Protein AF-A0A948GE44-F1 (afdb_monomer_lite)

Secondary structure (DSSP, 8-state)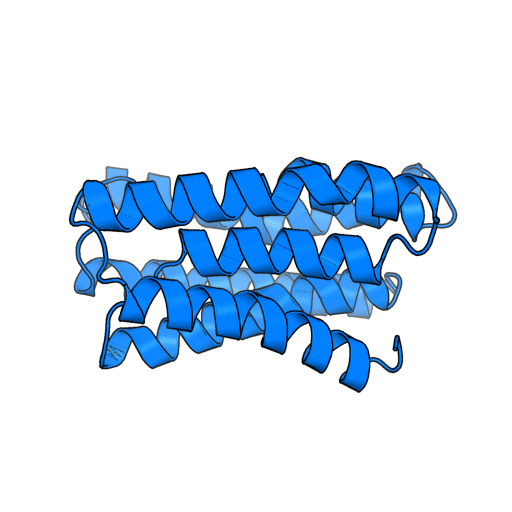:
-HHHHHHHHHHHH-SSHHHHHHHHHHHHIIIIIHHHHHHHHHHHTTSSSSTT--SGGGTHHHHHHHHHHHHHHHHHHHHTT--HHHHHHHHHHHHHHHHHHHHHHHS---HHHHHHHHHHHHHHHH---HHHHHHHTTHHHHHHHHHHHHHHTTSS-HHHHHHHHHHHHHHHHHHHHHTT--

Foldseek 3Di:
DVLVLLLVLLVLQDPDNVRSCVLSVLCCVLQPVVLQVVLVVCVVVVLAVDPVSLDLVSVLVSLVSSLVSLVVSLVVCVVVVHDLLSSLLSVLVSVLSVVCNVCSVPDHADPLLLVLLLSLQSSCLRDVDPVSVVVSVVSVVVSVVVLVVCVVVVSDPNVRNVVSNVSSNPSSVVSCVVSVSD

Radius of gyration: 16.37 Å; chains: 1; bounding box: 40×37×43 Å

Structure (mmCIF, N/CA/C/O backbone):
data_AF-A0A948GE44-F1
#
_entry.id   AF-A0A948GE44-F1
#
loop_
_atom_site.group_PDB
_atom_site.id
_atom_site.type_symbol
_atom_site.label_atom_id
_atom_site.label_alt_id
_atom_site.label_comp_id
_atom_site.label_asym_id
_atom_site.label_entity_id
_atom_site.label_seq_id
_atom_site.pdbx_PDB_ins_code
_atom_site.Cartn_x
_atom_site.Cartn_y
_atom_site.Cartn_z
_atom_site.occupancy
_atom_site.B_iso_or_equiv
_atom_site.auth_seq_id
_atom_site.auth_comp_id
_atom_site.auth_asym_id
_atom_site.auth_atom_id
_atom_site.pdbx_PDB_model_num
ATOM 1 N N . MET A 1 1 ? 6.244 3.599 6.318 1.00 56.50 1 MET A N 1
ATOM 2 C CA . MET A 1 1 ? 6.954 2.377 5.874 1.00 56.50 1 MET A CA 1
ATOM 3 C C . MET A 1 1 ? 6.875 2.171 4.364 1.00 56.50 1 MET A C 1
ATOM 5 O O . MET A 1 1 ? 7.854 1.703 3.814 1.00 56.50 1 MET A O 1
ATOM 9 N N . ALA A 1 2 ? 5.785 2.561 3.687 1.00 75.94 2 ALA A N 1
ATOM 10 C CA . ALA A 1 2 ? 5.666 2.419 2.230 1.00 75.94 2 ALA A CA 1
ATOM 11 C C . ALA A 1 2 ? 6.721 3.214 1.431 1.00 75.94 2 ALA A C 1
ATOM 13 O O . ALA A 1 2 ? 7.272 2.695 0.473 1.00 75.94 2 ALA A O 1
ATOM 14 N N . VAL A 1 3 ? 7.060 4.438 1.858 1.00 86.56 3 VAL A N 1
ATOM 15 C CA . VAL A 1 3 ? 7.928 5.351 1.086 1.00 86.56 3 VAL A CA 1
ATOM 16 C C . VAL A 1 3 ? 9.300 4.761 0.703 1.00 86.56 3 VAL A C 1
ATOM 18 O O . VAL A 1 3 ? 9.613 4.778 -0.488 1.00 86.56 3 VAL A O 1
ATOM 21 N N . PRO A 1 4 ? 10.113 4.215 1.635 1.00 87.81 4 PRO A N 1
ATOM 22 C CA . PRO A 1 4 ? 11.384 3.590 1.262 1.00 87.81 4 PRO A CA 1
ATOM 23 C C . PRO A 1 4 ? 11.213 2.289 0.469 1.00 87.81 4 PRO A C 1
ATOM 25 O O . PRO A 1 4 ? 12.045 1.986 -0.377 1.00 87.81 4 PRO A O 1
ATOM 28 N N . ALA A 1 5 ? 10.142 1.528 0.721 1.00 87.75 5 ALA A N 1
ATOM 29 C CA . ALA A 1 5 ? 9.879 0.273 0.016 1.00 87.75 5 ALA A CA 1
ATOM 30 C C . ALA A 1 5 ? 9.530 0.510 -1.461 1.00 87.75 5 ALA A C 1
ATOM 32 O O . ALA A 1 5 ? 10.059 -0.176 -2.330 1.00 87.75 5 ALA A O 1
ATOM 33 N N . ILE A 1 6 ? 8.707 1.524 -1.750 1.00 91.56 6 ILE A N 1
ATOM 34 C CA . ILE A 1 6 ? 8.386 1.929 -3.125 1.00 91.56 6 ILE A CA 1
ATOM 35 C C . ILE A 1 6 ? 9.646 2.445 -3.825 1.00 91.56 6 ILE A C 1
ATOM 37 O O . ILE A 1 6 ? 9.881 2.081 -4.968 1.00 91.56 6 ILE A O 1
ATOM 41 N N . LEU A 1 7 ? 10.498 3.229 -3.145 1.00 94.00 7 LEU A N 1
ATOM 42 C CA . LEU A 1 7 ? 11.767 3.675 -3.734 1.00 94.00 7 LEU A CA 1
ATOM 43 C C . LEU A 1 7 ? 12.656 2.488 -4.112 1.00 94.00 7 LEU A C 1
ATOM 45 O O . LEU A 1 7 ? 13.189 2.457 -5.216 1.00 94.00 7 LEU A O 1
ATOM 49 N N . ALA A 1 8 ? 12.795 1.516 -3.209 1.00 92.44 8 ALA A N 1
ATOM 50 C CA . ALA A 1 8 ? 13.566 0.309 -3.469 1.00 92.44 8 ALA A CA 1
ATOM 51 C C . ALA A 1 8 ? 13.014 -0.443 -4.691 1.00 92.44 8 ALA A C 1
ATOM 53 O O . ALA A 1 8 ? 13.782 -0.785 -5.583 1.00 92.44 8 ALA A O 1
ATOM 54 N N . ALA A 1 9 ? 11.692 -0.623 -4.781 1.00 92.69 9 ALA A N 1
ATOM 55 C CA . ALA A 1 9 ? 11.066 -1.253 -5.940 1.00 92.69 9 ALA A CA 1
ATOM 56 C C . ALA A 1 9 ? 11.295 -0.460 -7.239 1.00 92.69 9 ALA A C 1
ATOM 58 O O . ALA A 1 9 ? 11.623 -1.043 -8.268 1.00 92.69 9 ALA A O 1
ATOM 59 N N . CYS A 1 10 ? 11.187 0.872 -7.204 1.00 95.25 10 CYS A N 1
ATOM 60 C CA . CYS A 1 10 ? 11.480 1.707 -8.367 1.00 95.25 10 CYS A CA 1
ATOM 61 C C . CYS A 1 10 ? 12.946 1.588 -8.804 1.00 95.25 10 CYS A C 1
ATOM 63 O O . CYS A 1 10 ? 13.205 1.568 -10.004 1.00 95.25 10 CYS A O 1
ATOM 65 N N . LEU A 1 11 ? 13.892 1.506 -7.863 1.00 95.31 11 LEU A N 1
ATOM 66 C CA . LEU A 1 11 ? 15.318 1.329 -8.158 1.00 95.31 11 LEU A CA 1
ATOM 67 C C . LEU A 1 11 ? 15.630 -0.048 -8.751 1.00 95.31 11 LEU A C 1
ATOM 69 O O . LEU A 1 11 ? 16.497 -0.134 -9.611 1.00 95.31 11 LEU A O 1
ATOM 73 N N . GLU A 1 12 ? 14.931 -1.094 -8.310 1.00 94.06 12 GLU A N 1
ATOM 74 C CA . GLU A 1 12 ? 15.104 -2.456 -8.829 1.00 94.06 12 GLU A CA 1
ATOM 75 C C . GLU A 1 12 ? 14.572 -2.598 -10.260 1.00 94.06 12 GLU A C 1
ATOM 77 O O . GLU A 1 12 ? 15.176 -3.265 -11.093 1.00 94.06 12 GLU A O 1
ATOM 82 N N . VAL A 1 13 ? 13.430 -1.971 -10.547 1.00 93.94 13 VAL A N 1
ATOM 83 C CA . VAL A 1 13 ? 12.698 -2.181 -11.803 1.00 93.94 13 VAL A CA 1
ATOM 84 C C . VAL A 1 13 ? 13.116 -1.196 -12.904 1.00 93.94 13 VAL A C 1
ATOM 86 O O . VAL A 1 13 ? 12.998 -1.497 -14.090 1.00 93.94 13 VAL A O 1
ATOM 89 N N . SER A 1 14 ? 13.573 0.006 -12.547 1.00 95.44 14 SER A N 1
ATOM 90 C CA . SER A 1 14 ? 13.867 1.047 -13.540 1.00 95.44 14 SER A CA 1
ATOM 91 C C . SER A 1 14 ? 15.254 0.890 -14.153 1.00 95.44 14 SER A C 1
ATOM 93 O O . SER A 1 14 ? 16.234 0.667 -13.452 1.00 95.44 14 SER A O 1
ATOM 95 N N . GLU A 1 15 ? 15.365 1.156 -15.455 1.00 92.50 15 GLU A N 1
ATOM 96 C CA . GLU A 1 15 ? 16.642 1.099 -16.184 1.00 92.50 15 GLU A CA 1
ATOM 97 C C . GLU A 1 15 ? 17.668 2.140 -15.709 1.00 92.50 15 GLU A C 1
ATOM 99 O O . GLU A 1 15 ? 18.876 1.941 -15.826 1.00 92.50 15 GLU A O 1
ATOM 104 N N . THR A 1 16 ? 17.198 3.280 -15.191 1.00 96.44 16 THR A N 1
ATOM 105 C CA . THR A 1 16 ? 18.060 4.362 -14.706 1.00 96.44 16 THR A CA 1
ATOM 106 C C . THR A 1 16 ? 17.598 4.879 -13.351 1.00 96.44 16 THR A C 1
ATOM 108 O O . THR A 1 16 ? 16.406 4.902 -13.038 1.00 96.44 16 THR A O 1
ATOM 111 N N . ILE A 1 17 ? 18.551 5.394 -12.569 1.00 95.81 17 ILE A N 1
ATOM 112 C CA . ILE A 1 17 ? 18.276 6.045 -11.281 1.00 95.81 17 ILE A CA 1
ATOM 113 C C . ILE A 1 17 ? 17.338 7.249 -11.468 1.00 95.81 17 ILE A C 1
ATOM 115 O O . ILE A 1 17 ? 16.437 7.460 -10.660 1.00 95.81 17 ILE A O 1
ATOM 119 N N . GLY A 1 18 ? 17.507 8.019 -12.549 1.00 96.88 18 GLY A N 1
ATOM 120 C CA . GLY A 1 18 ? 16.635 9.156 -12.859 1.00 96.88 18 GLY A CA 1
ATOM 121 C C . GLY A 1 18 ? 15.175 8.739 -13.052 1.00 96.88 18 GLY A C 1
ATOM 122 O O . GLY A 1 18 ? 14.286 9.322 -12.432 1.00 96.88 18 GLY A O 1
ATOM 123 N N . ALA A 1 19 ? 14.935 7.681 -13.834 1.00 96.44 19 ALA A N 1
ATOM 124 C CA . ALA A 1 19 ? 13.599 7.119 -14.016 1.00 96.44 19 ALA A CA 1
ATOM 125 C C . ALA A 1 19 ? 13.027 6.567 -12.699 1.00 96.44 19 ALA A C 1
ATOM 127 O O . ALA A 1 19 ? 11.869 6.827 -12.381 1.00 96.44 19 ALA A O 1
ATOM 128 N N . ALA A 1 20 ? 13.847 5.896 -11.881 1.00 96.25 20 ALA A N 1
ATOM 129 C CA . ALA A 1 20 ? 13.418 5.402 -10.573 1.00 96.25 20 ALA A CA 1
ATOM 130 C C . ALA A 1 20 ? 12.894 6.530 -9.671 1.00 96.25 20 ALA A C 1
ATOM 132 O O . ALA A 1 20 ? 11.815 6.404 -9.092 1.00 96.25 20 ALA A O 1
ATOM 133 N N . PHE A 1 21 ? 13.616 7.653 -9.583 1.00 97.56 21 PHE A N 1
ATOM 134 C CA . PHE A 1 21 ? 13.172 8.813 -8.805 1.00 97.56 21 PHE A CA 1
ATOM 135 C C . PHE A 1 21 ? 11.940 9.496 -9.402 1.00 97.56 21 PHE A C 1
ATOM 137 O O . PHE A 1 21 ? 11.101 9.980 -8.643 1.00 97.56 21 PHE A O 1
ATOM 144 N N . GLN A 1 22 ? 11.798 9.516 -10.729 1.00 97.44 22 GLN A N 1
ATOM 145 C CA . GLN A 1 22 ? 10.598 10.027 -11.391 1.00 97.44 22 GLN A CA 1
ATOM 146 C C . GLN A 1 22 ? 9.361 9.206 -11.003 1.00 97.44 22 GLN A C 1
ATOM 148 O O . GLN A 1 22 ? 8.370 9.772 -10.538 1.00 97.44 22 GLN A O 1
ATOM 153 N N . TRP A 1 23 ? 9.422 7.879 -11.148 1.00 97.62 23 TRP A N 1
ATOM 154 C CA . TRP A 1 23 ? 8.307 6.993 -10.810 1.00 97.62 23 TRP A CA 1
ATOM 155 C C . TRP A 1 23 ? 7.992 7.010 -9.320 1.00 97.62 23 TRP A C 1
ATOM 157 O O . TRP A 1 23 ? 6.837 7.187 -8.933 1.00 97.62 23 TRP A O 1
ATOM 167 N N . TRP A 1 24 ? 9.026 6.937 -8.481 1.00 97.19 24 TRP A N 1
ATOM 168 C CA . TRP A 1 24 ? 8.876 7.066 -7.038 1.00 97.19 24 TRP A CA 1
ATOM 169 C C . TRP A 1 24 ? 8.240 8.403 -6.648 1.00 97.19 24 TRP A C 1
ATOM 171 O O . TRP A 1 24 ? 7.355 8.430 -5.796 1.00 97.19 24 TRP A O 1
ATOM 181 N N . GLY A 1 25 ? 8.645 9.500 -7.296 1.00 97.25 25 GLY A N 1
ATOM 182 C CA . GLY A 1 25 ? 8.100 10.841 -7.095 1.00 97.25 25 GLY A CA 1
ATOM 183 C C . GLY A 1 25 ? 6.600 10.930 -7.390 1.00 97.25 25 GLY A C 1
ATOM 184 O O . GLY A 1 25 ? 5.854 11.538 -6.619 1.00 97.25 25 GLY A O 1
ATOM 185 N N . ILE A 1 26 ? 6.138 10.282 -8.462 1.00 97.06 26 ILE A N 1
ATOM 186 C CA . ILE A 1 26 ? 4.708 10.192 -8.792 1.00 97.06 26 ILE A CA 1
ATOM 187 C C . ILE A 1 26 ? 3.970 9.380 -7.720 1.00 97.06 26 ILE A C 1
ATOM 189 O O . ILE A 1 26 ? 3.021 9.893 -7.118 1.00 97.06 26 ILE A O 1
ATOM 193 N N . CYS A 1 27 ? 4.447 8.167 -7.416 1.00 95.94 27 CYS A N 1
ATOM 194 C CA . CYS A 1 27 ? 3.842 7.292 -6.410 1.00 95.94 27 CYS A CA 1
ATOM 195 C C . CYS A 1 27 ? 3.751 7.972 -5.041 1.00 95.94 27 CYS A C 1
ATOM 197 O O . CYS A 1 27 ? 2.680 8.007 -4.443 1.00 95.94 27 CYS A O 1
ATOM 199 N N . ILE A 1 28 ? 4.839 8.551 -4.520 1.00 95.50 28 ILE A N 1
ATOM 200 C CA . ILE A 1 28 ? 4.835 9.180 -3.190 1.00 95.50 28 ILE A CA 1
ATOM 201 C C . ILE A 1 28 ? 3.904 10.391 -3.137 1.00 95.50 28 ILE A C 1
ATOM 203 O O . ILE A 1 28 ? 3.207 10.591 -2.138 1.00 95.50 28 ILE A O 1
ATOM 207 N N . THR A 1 29 ? 3.861 11.186 -4.207 1.00 96.12 29 THR A N 1
ATOM 208 C CA . THR A 1 29 ? 3.018 12.380 -4.253 1.00 96.12 29 THR A CA 1
ATOM 209 C C . THR A 1 29 ? 1.552 11.992 -4.128 1.00 96.12 29 THR A C 1
ATOM 211 O O . THR A 1 29 ? 0.838 12.558 -3.301 1.00 96.12 29 THR A O 1
ATOM 214 N N . LEU A 1 30 ? 1.118 10.988 -4.887 1.00 95.56 30 LEU A N 1
ATOM 215 C CA . LEU A 1 30 ? -0.294 10.628 -4.990 1.00 95.56 30 LEU A CA 1
ATOM 216 C C . LEU A 1 30 ? -0.756 9.642 -3.917 1.00 95.56 30 LEU A C 1
ATOM 218 O O . LEU A 1 30 ? -1.857 9.797 -3.400 1.00 95.56 30 LEU A O 1
ATOM 222 N N . SER A 1 31 ? 0.083 8.691 -3.508 1.00 92.38 31 SER A N 1
ATOM 223 C CA . SER A 1 31 ? -0.285 7.693 -2.493 1.00 92.38 31 SER A CA 1
ATOM 224 C C . SER A 1 31 ? -0.006 8.141 -1.054 1.00 92.38 31 SER A C 1
ATOM 226 O O . SER A 1 31 ? -0.565 7.576 -0.114 1.00 92.38 31 SER A O 1
ATOM 228 N N . THR A 1 32 ? 0.862 9.142 -0.847 1.00 92.12 32 THR A N 1
ATOM 229 C CA . THR A 1 32 ? 1.287 9.565 0.501 1.00 92.12 32 THR A CA 1
ATOM 230 C C . THR A 1 32 ? 1.094 11.057 0.749 1.00 92.12 32 THR A C 1
ATOM 232 O O . THR A 1 32 ? 0.395 11.422 1.693 1.00 92.12 32 THR A O 1
ATOM 235 N N . ILE A 1 33 ? 1.694 11.933 -0.064 1.00 95.25 33 ILE A N 1
ATOM 236 C CA . ILE A 1 33 ? 1.719 13.378 0.221 1.00 95.25 33 ILE A CA 1
ATOM 237 C C . ILE A 1 33 ? 0.318 13.981 0.106 1.00 95.25 33 ILE A C 1
ATOM 239 O O . ILE A 1 33 ? -0.142 14.606 1.059 1.00 95.25 33 ILE A O 1
ATOM 243 N N . LEU A 1 34 ? -0.384 13.780 -1.014 1.00 94.75 34 LEU A N 1
ATOM 244 C CA . LEU A 1 34 ? -1.725 14.338 -1.205 1.00 94.75 34 LEU A CA 1
ATOM 245 C C . LEU A 1 34 ? -2.750 13.799 -0.190 1.00 94.75 34 LEU A C 1
ATOM 247 O O . LEU A 1 34 ? -3.412 14.630 0.435 1.00 94.75 34 LEU A O 1
ATOM 251 N N . PRO A 1 35 ? -2.855 12.477 0.076 1.00 92.06 35 PRO A N 1
ATOM 252 C CA . PRO A 1 35 ? -3.741 11.963 1.122 1.00 92.06 35 PRO A CA 1
ATOM 253 C C . PRO A 1 35 ? -3.414 12.518 2.512 1.00 92.06 35 PRO A C 1
ATOM 255 O O . PRO A 1 35 ? -4.317 12.814 3.294 1.00 92.06 35 PRO A O 1
ATOM 258 N N . PHE A 1 36 ? -2.128 12.689 2.833 1.00 92.56 36 PHE A N 1
ATOM 259 C CA . PHE A 1 36 ? -1.711 13.266 4.109 1.00 92.56 36 PHE A CA 1
ATOM 260 C C . PHE A 1 36 ? -2.091 14.747 4.221 1.00 92.56 36 PHE A C 1
ATOM 262 O O . PHE A 1 36 ? -2.628 15.169 5.245 1.00 92.56 36 PHE A O 1
ATOM 269 N N . VAL A 1 37 ? -1.854 15.536 3.170 1.00 94.38 37 VAL A N 1
ATOM 270 C CA . VAL A 1 37 ? -2.253 16.949 3.117 1.00 94.38 37 VAL A CA 1
ATOM 271 C C . VAL A 1 37 ? -3.774 17.081 3.230 1.00 94.38 37 VAL A C 1
ATOM 273 O O . VAL A 1 37 ? -4.248 17.883 4.035 1.00 94.38 37 VAL A O 1
ATOM 276 N N . ASP A 1 38 ? -4.538 16.260 2.505 1.00 92.19 38 ASP A N 1
ATOM 277 C CA . ASP A 1 38 ? -6.002 16.203 2.598 1.00 92.19 38 ASP A CA 1
ATOM 278 C C . ASP A 1 38 ? -6.466 15.882 4.031 1.00 92.19 38 ASP A C 1
ATOM 280 O O . ASP A 1 38 ? -7.314 16.589 4.584 1.00 92.19 38 ASP A O 1
ATOM 284 N N . LEU A 1 39 ? -5.850 14.894 4.691 1.00 92.38 39 LEU A N 1
ATOM 285 C CA . LEU A 1 39 ? -6.133 14.568 6.092 1.00 92.38 39 LEU A CA 1
ATOM 286 C C . LEU A 1 39 ? -5.847 15.751 7.029 1.00 92.38 39 LEU A C 1
ATOM 288 O O . LEU A 1 39 ? -6.687 16.089 7.864 1.00 92.38 39 LEU A O 1
ATOM 292 N N . VAL A 1 40 ? -4.694 16.412 6.890 1.00 93.56 40 VAL A N 1
ATOM 293 C CA . VAL A 1 40 ? -4.323 17.575 7.716 1.00 93.56 40 VAL A CA 1
ATOM 294 C C . VAL A 1 40 ? -5.299 18.734 7.518 1.00 93.56 40 VAL A C 1
ATOM 296 O O . VAL A 1 40 ? -5.699 19.369 8.496 1.00 93.56 40 VAL A O 1
ATOM 299 N N . ILE A 1 41 ? -5.723 19.003 6.282 1.00 93.31 41 ILE A N 1
ATOM 300 C CA . ILE A 1 41 ? -6.736 20.024 5.991 1.00 93.31 41 ILE A CA 1
ATOM 301 C C . ILE A 1 41 ? -8.050 19.671 6.696 1.00 93.31 41 ILE A C 1
ATOM 303 O O . ILE A 1 41 ? -8.635 20.519 7.369 1.00 93.31 41 ILE A O 1
ATOM 307 N N . ARG A 1 42 ? -8.503 18.416 6.616 1.00 91.88 42 ARG A N 1
ATOM 308 C CA . ARG A 1 42 ? -9.745 17.969 7.270 1.00 91.88 42 ARG A CA 1
ATOM 309 C C . ARG A 1 42 ? -9.689 18.052 8.790 1.00 91.88 42 ARG A C 1
ATOM 311 O O . ARG A 1 42 ? -10.690 18.437 9.391 1.00 91.88 42 ARG A O 1
ATOM 318 N N . LEU A 1 43 ? -8.541 17.735 9.389 1.00 91.94 43 LEU A N 1
ATOM 319 C CA . LEU A 1 43 ? -8.302 17.907 10.824 1.00 91.94 43 LEU A CA 1
ATOM 320 C C . LEU A 1 43 ? -8.428 19.382 11.221 1.00 91.94 43 LEU A C 1
ATOM 322 O O . LEU A 1 43 ? -9.161 19.709 12.150 1.00 91.94 43 LEU A O 1
ATOM 326 N N . LYS A 1 44 ? -7.782 20.289 10.477 1.00 92.62 44 LYS A N 1
ATOM 327 C CA . LYS A 1 44 ? -7.856 21.739 10.735 1.00 92.62 44 LYS A CA 1
ATOM 328 C C . LYS A 1 44 ? -9.265 22.310 10.563 1.00 92.62 44 LYS A C 1
ATOM 330 O O . LYS A 1 44 ? -9.624 23.252 11.258 1.00 92.62 44 LYS A O 1
ATOM 335 N N . LEU A 1 45 ? -10.060 21.739 9.659 1.00 91.94 45 LEU A N 1
ATOM 336 C CA . LEU A 1 45 ? -11.459 22.115 9.436 1.00 91.94 45 LEU A CA 1
ATOM 337 C C . LEU A 1 45 ? -12.441 21.452 10.421 1.00 91.94 45 LEU A C 1
ATOM 339 O O . LEU A 1 45 ? -13.646 21.644 10.278 1.00 91.94 45 LEU A O 1
ATOM 343 N N . GLY A 1 46 ? -11.966 20.633 11.368 1.00 88.69 46 GLY A N 1
ATOM 344 C CA . GLY A 1 46 ? -12.819 19.919 12.327 1.00 88.69 46 GLY A CA 1
ATOM 345 C C . GLY A 1 46 ? -13.701 18.826 11.709 1.00 88.69 46 GLY A C 1
ATOM 346 O O . GLY A 1 46 ? -14.642 18.367 12.348 1.00 88.69 46 GLY A O 1
ATOM 347 N N . LYS A 1 47 ? -13.419 18.401 10.467 1.00 87.69 47 LYS A N 1
ATOM 348 C CA . LYS A 1 47 ? -14.162 17.331 9.769 1.00 87.69 47 LYS A CA 1
ATOM 349 C C . LYS A 1 47 ? -13.729 15.926 10.194 1.00 87.69 47 LYS A C 1
ATOM 351 O O . LYS A 1 47 ? -14.435 14.963 9.912 1.00 87.69 47 LYS A O 1
ATOM 356 N N . VAL A 1 48 ? -12.554 15.815 10.808 1.00 89.56 48 VAL A N 1
ATOM 357 C CA . VAL A 1 48 ? -11.995 14.587 11.378 1.00 89.56 48 VAL A CA 1
ATOM 358 C C . VAL A 1 48 ? -11.552 14.908 12.800 1.00 89.56 48 VAL A C 1
ATOM 360 O O . VAL A 1 48 ? -10.947 15.952 13.038 1.00 89.56 48 VAL A O 1
ATOM 363 N N . SER A 1 49 ? -11.869 14.021 13.736 1.00 84.88 49 SER A N 1
ATOM 364 C CA . SER A 1 49 ? -11.668 14.230 15.171 1.00 84.88 49 SER A CA 1
ATOM 365 C C . SER A 1 49 ? -10.248 13.918 15.644 1.00 84.88 49 SER A C 1
ATOM 367 O O . SER A 1 49 ? -9.778 14.510 16.614 1.00 84.88 49 SER A O 1
ATOM 369 N N . ASP A 1 50 ? -9.548 13.002 14.971 1.00 86.00 50 ASP A N 1
ATOM 370 C CA . ASP A 1 50 ? -8.206 12.579 15.353 1.00 86.00 50 ASP A CA 1
ATOM 371 C C . ASP A 1 50 ? -7.369 12.101 14.160 1.00 86.00 50 ASP A C 1
ATOM 373 O O . ASP A 1 50 ? -7.890 11.629 13.151 1.00 86.00 50 ASP A O 1
ATOM 377 N N . PHE A 1 51 ? -6.044 12.175 14.294 1.00 80.44 51 PHE A N 1
ATOM 378 C CA . PHE A 1 51 ? -5.105 11.796 13.234 1.00 80.44 51 PHE A CA 1
ATOM 379 C C . PHE A 1 51 ? -5.236 10.331 12.778 1.00 80.44 51 PHE A C 1
ATOM 381 O O . PHE A 1 51 ? -4.965 10.019 11.622 1.00 80.44 51 PHE A O 1
ATOM 388 N N . HIS A 1 52 ? -5.668 9.424 13.659 1.00 76.88 52 HIS A N 1
ATOM 389 C CA . HIS A 1 52 ? -5.840 8.009 13.321 1.00 76.88 52 HIS A CA 1
ATOM 390 C C . HIS A 1 52 ? -7.218 7.702 12.724 1.00 76.88 52 HIS A C 1
ATOM 392 O O . HIS A 1 52 ? -7.508 6.529 12.462 1.00 76.88 52 HIS A O 1
ATOM 398 N N . VAL A 1 53 ? -8.062 8.724 12.526 1.00 79.00 53 VAL A N 1
ATOM 399 C CA . VAL A 1 53 ? -9.430 8.619 12.005 1.00 79.00 53 VAL A CA 1
ATOM 400 C C . VAL A 1 53 ? -10.150 7.449 12.681 1.00 79.00 53 VAL A C 1
ATOM 402 O O . VAL A 1 53 ? -10.514 6.437 12.069 1.00 79.00 53 VAL A O 1
ATOM 405 N N . THR A 1 54 ? -10.236 7.502 14.010 1.00 76.38 54 THR A N 1
ATOM 406 C CA . THR A 1 54 ? -10.661 6.353 14.821 1.00 76.38 54 THR A CA 1
ATOM 407 C C . THR A 1 54 ? -12.138 6.020 14.583 1.00 76.38 54 THR A C 1
ATOM 409 O O . THR A 1 54 ? -12.537 4.848 14.632 1.00 76.38 54 THR A O 1
ATOM 412 N N . ARG A 1 55 ? -12.942 7.046 14.287 1.00 76.62 55 ARG A N 1
ATOM 413 C CA . ARG A 1 55 ? -14.370 6.943 13.971 1.00 76.62 55 ARG A CA 1
ATOM 414 C C . ARG A 1 55 ? -14.565 6.482 12.535 1.00 76.62 55 ARG A C 1
ATOM 416 O O . ARG A 1 55 ? -13.942 7.003 11.618 1.00 76.62 55 ARG A O 1
ATOM 423 N N . LYS A 1 56 ? -15.419 5.478 12.342 1.00 72.81 56 LYS A N 1
ATOM 424 C CA . LYS A 1 56 ? -15.633 4.845 11.032 1.00 72.81 56 LYS A CA 1
ATOM 425 C C . LYS A 1 56 ? -16.284 5.822 10.052 1.00 72.81 56 LYS A C 1
ATOM 427 O O . LYS A 1 56 ? -15.956 5.832 8.873 1.00 72.81 56 LYS A O 1
ATOM 432 N N . GLU A 1 57 ? -17.160 6.659 10.580 1.00 77.94 57 GLU A N 1
ATOM 433 C CA . GLU A 1 57 ? -17.961 7.656 9.879 1.00 77.94 57 GLU A CA 1
ATOM 434 C C . GLU A 1 57 ? -17.073 8.738 9.243 1.00 77.94 57 GLU A C 1
ATOM 436 O O . GLU A 1 57 ? -17.386 9.264 8.180 1.00 77.94 57 GLU A O 1
ATOM 441 N N . GLU A 1 58 ? -15.916 9.008 9.854 1.00 83.81 58 GLU A N 1
ATOM 442 C CA . GLU A 1 58 ? -14.931 9.983 9.380 1.00 83.81 58 GLU A CA 1
ATOM 443 C C . GLU A 1 58 ? -13.977 9.402 8.321 1.00 83.81 58 GLU A C 1
ATOM 445 O O . GLU A 1 58 ? -13.233 10.153 7.696 1.00 83.81 58 GLU A O 1
ATOM 450 N N . ARG A 1 59 ? -13.991 8.077 8.086 1.00 83.62 59 ARG A N 1
ATOM 451 C CA . ARG A 1 59 ? -13.070 7.392 7.153 1.00 83.62 59 ARG A CA 1
ATOM 452 C C . ARG A 1 59 ? -13.522 7.437 5.706 1.00 83.62 59 ARG A C 1
ATOM 454 O O . ARG A 1 59 ? -12.677 7.466 4.817 1.00 83.62 59 ARG A O 1
ATOM 461 N N . THR A 1 60 ? -14.829 7.453 5.465 1.00 87.25 60 THR A N 1
ATOM 462 C CA . THR A 1 60 ? -15.408 7.319 4.121 1.00 87.25 60 THR A CA 1
ATOM 463 C C . THR A 1 60 ? -14.849 8.362 3.158 1.00 87.25 60 THR A C 1
ATOM 465 O O . THR A 1 60 ? -14.405 8.018 2.066 1.00 87.25 60 THR A O 1
ATOM 468 N N . VAL A 1 61 ? -14.817 9.634 3.568 1.00 89.94 61 VAL A N 1
ATOM 469 C CA . VAL A 1 61 ? -14.374 10.713 2.677 1.00 89.94 61 VAL A CA 1
ATOM 470 C C . VAL A 1 61 ? -12.859 10.673 2.426 1.00 89.94 61 VAL A C 1
ATOM 472 O O . VAL A 1 61 ? -12.487 10.663 1.256 1.00 89.94 61 VAL A O 1
ATOM 475 N N . PRO A 1 62 ? -11.974 10.579 3.442 1.00 91.19 62 PRO A N 1
ATOM 476 C CA . PRO A 1 62 ? -10.539 10.391 3.206 1.00 91.19 62 PRO A CA 1
ATOM 477 C C . PRO A 1 62 ? -10.214 9.186 2.312 1.00 91.19 62 PRO A C 1
ATOM 479 O O . PRO A 1 62 ? -9.362 9.280 1.434 1.00 91.19 62 PRO A O 1
ATOM 482 N N . MET A 1 63 ? -10.915 8.061 2.490 1.00 92.00 63 MET A N 1
ATOM 483 C CA . MET A 1 63 ? -10.705 6.867 1.666 1.00 92.00 63 MET A CA 1
ATOM 484 C C . MET A 1 63 ? -11.127 7.089 0.211 1.00 92.00 63 MET A C 1
ATOM 486 O O . MET A 1 63 ? -10.405 6.676 -0.690 1.00 92.00 63 MET A O 1
ATOM 490 N N . LEU A 1 64 ? -12.248 7.778 -0.028 1.00 93.94 64 LEU A N 1
ATOM 491 C CA . LEU A 1 64 ? -12.706 8.099 -1.381 1.00 93.94 64 LEU A CA 1
ATOM 492 C C . LEU A 1 64 ? -11.728 9.026 -2.117 1.00 93.94 64 LEU A C 1
ATOM 494 O O . LEU A 1 64 ? -11.430 8.805 -3.288 1.00 93.94 64 LEU A O 1
ATOM 498 N N . PHE A 1 65 ? -11.193 10.036 -1.428 1.00 94.75 65 PHE A N 1
ATOM 499 C CA . PHE A 1 65 ? -10.155 10.901 -1.994 1.00 94.75 65 PHE A CA 1
ATOM 500 C C . PHE A 1 65 ? -8.878 10.112 -2.294 1.00 94.75 65 PHE A C 1
ATOM 502 O O . PHE A 1 65 ? -8.313 10.269 -3.372 1.00 94.75 65 PHE A O 1
ATOM 509 N N . ASN A 1 66 ? -8.471 9.205 -1.400 1.00 94.88 66 ASN A N 1
ATOM 510 C CA . ASN A 1 66 ? -7.315 8.340 -1.627 1.00 94.88 66 ASN A CA 1
ATOM 511 C C . ASN A 1 66 ? -7.495 7.422 -2.851 1.00 94.88 66 ASN A C 1
ATOM 513 O O . ASN A 1 66 ? -6.592 7.317 -3.673 1.00 94.88 66 ASN A O 1
ATOM 517 N N . ILE A 1 67 ? -8.685 6.838 -3.036 1.00 97.25 67 ILE A N 1
ATOM 518 C CA . ILE A 1 67 ? -9.036 6.098 -4.261 1.00 97.25 67 ILE A CA 1
ATOM 519 C C . ILE A 1 67 ? -8.847 6.988 -5.497 1.00 97.25 67 ILE A C 1
ATOM 521 O O . ILE A 1 67 ? -8.247 6.555 -6.479 1.00 97.25 67 ILE A O 1
ATOM 525 N N . GLY A 1 68 ? -9.319 8.238 -5.450 1.00 98.00 68 GLY A N 1
ATOM 526 C CA . GLY A 1 68 ? -9.142 9.199 -6.539 1.00 98.00 68 GLY A CA 1
ATOM 527 C C . GLY A 1 68 ? -7.670 9.481 -6.851 1.00 98.00 68 GLY A C 1
ATOM 528 O O . GLY A 1 68 ? -7.267 9.391 -8.009 1.00 98.00 68 GLY A O 1
ATOM 529 N N . TYR A 1 69 ? -6.854 9.765 -5.832 1.00 97.81 69 TYR A N 1
ATOM 530 C CA . TYR A 1 69 ? -5.426 10.039 -6.015 1.00 97.81 69 TYR A CA 1
ATOM 531 C C . TYR A 1 69 ? -4.668 8.841 -6.593 1.00 97.81 69 TYR A C 1
ATOM 533 O O . TYR A 1 69 ? -3.924 9.015 -7.555 1.00 97.81 69 TYR A O 1
ATOM 541 N N . LEU A 1 70 ? -4.909 7.634 -6.077 1.00 97.19 70 LEU A N 1
ATOM 542 C CA . LEU A 1 70 ? -4.292 6.403 -6.585 1.00 97.19 70 LEU A CA 1
ATOM 543 C C . LEU A 1 70 ? -4.757 6.069 -8.009 1.00 97.19 70 LEU A C 1
ATOM 545 O O . LEU A 1 70 ? -3.968 5.605 -8.824 1.00 97.19 70 LEU A O 1
ATOM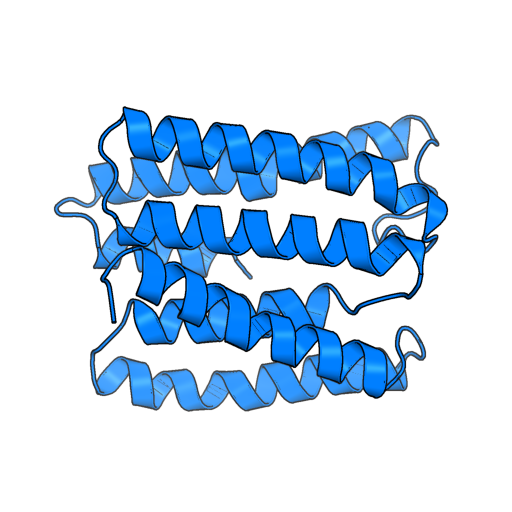 549 N N . THR A 1 71 ? -6.018 6.356 -8.352 1.00 98.38 71 THR A N 1
ATOM 550 C CA . THR A 1 71 ? -6.523 6.188 -9.728 1.00 98.38 71 THR A CA 1
ATOM 551 C C . THR A 1 71 ? -5.801 7.127 -10.694 1.00 98.38 71 THR A C 1
ATOM 553 O O . THR A 1 71 ? -5.370 6.705 -11.765 1.00 98.38 71 THR A O 1
ATOM 556 N N . ILE A 1 72 ? -5.632 8.398 -10.309 1.00 98.25 72 ILE A N 1
ATOM 557 C CA . ILE A 1 72 ? -4.857 9.372 -11.088 1.00 98.25 72 ILE A CA 1
ATOM 558 C C . ILE A 1 72 ? -3.399 8.911 -11.203 1.00 98.25 72 ILE A C 1
ATOM 560 O O . ILE A 1 72 ? -2.822 8.998 -12.283 1.00 98.25 72 ILE A O 1
ATOM 564 N N . GLY A 1 73 ? -2.817 8.381 -10.124 1.00 97.69 73 GLY A N 1
ATOM 565 C CA . GLY A 1 73 ? -1.443 7.883 -10.117 1.00 97.69 73 GLY A CA 1
ATOM 566 C C . GLY A 1 73 ? -1.237 6.711 -11.052 1.00 97.69 73 GLY A C 1
ATOM 567 O O . GLY A 1 73 ? -0.356 6.771 -11.906 1.00 97.69 73 GLY A O 1
ATOM 568 N N . ALA A 1 74 ? -2.106 5.708 -10.984 1.00 97.62 74 ALA A N 1
ATOM 569 C CA . ALA A 1 74 ? -2.072 4.577 -11.897 1.00 97.62 74 ALA A CA 1
ATOM 570 C C . ALA A 1 74 ? -2.227 5.017 -13.362 1.00 97.62 74 ALA A C 1
ATOM 572 O O . ALA A 1 74 ? -1.474 4.562 -14.222 1.00 97.62 74 ALA A O 1
ATOM 573 N N . ALA A 1 75 ? -3.149 5.944 -13.649 1.00 98.19 75 ALA A N 1
ATOM 574 C CA . ALA A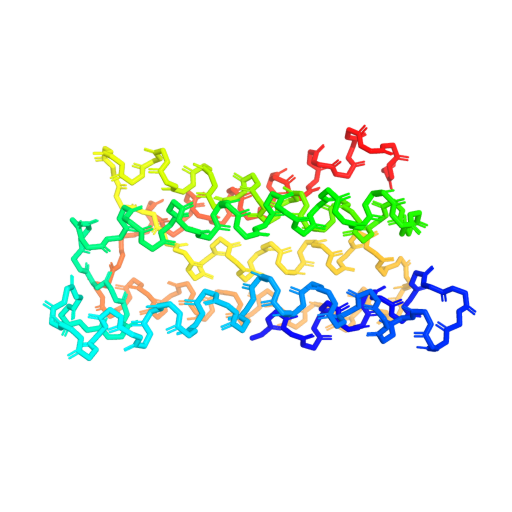 1 75 ? -3.350 6.471 -14.998 1.00 98.19 75 ALA A CA 1
ATOM 575 C C . ALA A 1 75 ? -2.125 7.244 -15.518 1.00 98.19 75 ALA A C 1
ATOM 577 O O . ALA A 1 75 ? -1.746 7.077 -16.677 1.00 98.19 75 ALA A O 1
ATOM 578 N N . LEU A 1 76 ? -1.486 8.061 -14.673 1.00 98.12 76 LEU A N 1
ATOM 579 C CA . LEU A 1 76 ? -0.265 8.789 -15.026 1.00 98.12 76 LEU A CA 1
ATOM 580 C C . LEU A 1 76 ? 0.909 7.841 -15.267 1.00 98.12 76 LEU A C 1
ATOM 582 O O . LEU A 1 76 ? 1.587 7.972 -16.280 1.00 98.12 76 LEU A O 1
ATOM 586 N N . LEU A 1 77 ? 1.134 6.875 -14.374 1.00 98.19 77 LEU A N 1
ATOM 587 C CA . LEU A 1 77 ? 2.200 5.883 -14.525 1.00 98.19 77 LEU A CA 1
ATOM 588 C C . LEU A 1 77 ? 2.018 5.081 -15.817 1.00 98.19 77 LEU A C 1
ATOM 590 O O . LEU A 1 77 ? 2.957 4.955 -16.599 1.00 98.19 77 LEU A O 1
ATOM 594 N N . TRP A 1 78 ? 0.798 4.608 -16.084 1.00 97.69 78 TRP A N 1
ATOM 595 C CA . TRP A 1 78 ? 0.481 3.896 -17.320 1.00 97.69 78 TRP A CA 1
ATOM 596 C C . TRP A 1 78 ? 0.683 4.772 -18.562 1.00 97.69 78 TRP A C 1
ATOM 598 O O . TRP A 1 78 ? 1.347 4.362 -19.511 1.00 97.69 78 TRP A O 1
ATOM 608 N N . GLY A 1 79 ? 0.144 5.995 -18.555 1.00 98.00 79 GLY A N 1
ATOM 609 C CA . GLY A 1 79 ? 0.223 6.919 -19.689 1.00 98.00 79 GLY A CA 1
ATOM 610 C C . GLY A 1 79 ? 1.642 7.399 -20.001 1.00 98.00 79 GLY A C 1
ATOM 611 O O . GLY A 1 79 ? 1.950 7.678 -21.157 1.00 98.00 79 GLY A O 1
ATOM 612 N N . LEU A 1 80 ? 2.514 7.463 -18.993 1.00 97.50 80 LEU A N 1
ATOM 613 C CA . LEU A 1 80 ? 3.926 7.822 -19.142 1.00 97.50 80 LEU A CA 1
ATOM 614 C C . LEU A 1 80 ? 4.830 6.619 -19.458 1.00 97.50 80 LEU A C 1
ATOM 616 O O . LEU A 1 80 ? 6.037 6.801 -19.601 1.00 97.50 80 LEU A O 1
ATOM 620 N N . GLY A 1 81 ? 4.274 5.409 -19.578 1.00 96.88 81 GLY A N 1
ATOM 621 C CA . GLY A 1 81 ? 5.040 4.208 -19.911 1.00 96.88 81 GLY A CA 1
ATOM 622 C C . GLY A 1 81 ? 5.917 3.698 -18.767 1.00 96.88 81 GLY A C 1
ATOM 623 O O . GLY A 1 81 ? 7.002 3.177 -19.018 1.00 96.88 81 GLY A O 1
ATOM 624 N N . ALA A 1 82 ? 5.474 3.855 -17.516 1.00 97.31 82 ALA A N 1
ATOM 625 C CA . ALA A 1 82 ? 6.170 3.274 -16.375 1.00 97.31 82 ALA A CA 1
ATOM 626 C C . ALA A 1 82 ? 6.251 1.736 -16.497 1.00 97.31 82 ALA A C 1
ATOM 628 O O . ALA A 1 82 ? 5.342 1.110 -17.057 1.00 97.31 82 ALA A O 1
ATOM 629 N N . PRO A 1 83 ? 7.299 1.108 -15.936 1.00 97.19 83 PRO A N 1
ATOM 630 C CA . PRO A 1 83 ? 7.386 -0.343 -15.833 1.00 97.19 83 PRO A CA 1
ATOM 631 C C . PRO A 1 83 ? 6.127 -0.974 -15.230 1.00 97.19 83 PRO A C 1
ATOM 633 O O . PRO A 1 83 ? 5.498 -0.417 -14.322 1.00 97.19 83 PRO A O 1
ATOM 636 N N . ARG A 1 84 ? 5.764 -2.162 -15.725 1.00 97.12 84 ARG A N 1
ATOM 637 C CA . ARG A 1 84 ? 4.504 -2.835 -15.372 1.00 97.12 84 ARG A CA 1
ATOM 638 C C . ARG A 1 84 ? 4.405 -3.133 -13.882 1.00 97.12 84 ARG A C 1
ATOM 640 O O . ARG A 1 84 ? 3.319 -3.042 -13.324 1.00 97.12 84 ARG A O 1
ATOM 647 N N . GLU A 1 85 ? 5.523 -3.443 -13.242 1.00 96.94 85 GLU A N 1
ATOM 648 C CA . GLU A 1 85 ? 5.641 -3.720 -11.815 1.00 96.94 85 GLU A CA 1
ATOM 649 C C . GLU A 1 85 ? 5.279 -2.485 -10.984 1.00 96.94 85 GLU A C 1
ATOM 651 O O . GLU A 1 85 ? 4.570 -2.602 -9.989 1.00 96.94 85 GLU A O 1
ATOM 656 N N . ILE A 1 86 ? 5.704 -1.290 -11.412 1.00 97.19 86 ILE A N 1
ATOM 657 C CA . ILE A 1 86 ? 5.390 -0.031 -10.721 1.00 97.19 86 ILE A CA 1
ATOM 658 C C . ILE A 1 86 ? 3.897 0.279 -10.845 1.00 97.19 86 ILE A C 1
ATOM 660 O O . ILE A 1 86 ? 3.254 0.630 -9.856 1.00 97.19 86 ILE A O 1
ATOM 664 N N . VAL A 1 87 ? 3.317 0.086 -12.035 1.00 97.94 87 VAL A N 1
ATOM 665 C CA . VAL A 1 87 ? 1.865 0.229 -12.215 1.00 97.94 87 VAL A CA 1
ATOM 666 C C . VAL A 1 87 ? 1.108 -0.809 -11.379 1.00 97.94 87 VAL A C 1
ATOM 668 O O . VAL A 1 87 ? 0.118 -0.467 -10.738 1.00 97.94 87 VAL A O 1
ATOM 671 N N . ALA A 1 88 ? 1.575 -2.060 -11.334 1.00 97.62 88 ALA A N 1
ATOM 672 C CA . ALA A 1 88 ? 0.962 -3.124 -10.543 1.00 97.62 88 ALA A CA 1
ATOM 673 C C . ALA A 1 88 ? 1.022 -2.840 -9.031 1.00 97.62 88 ALA A C 1
ATOM 675 O O . ALA A 1 88 ? 0.051 -3.115 -8.329 1.00 97.62 88 ALA A O 1
ATOM 676 N N . ILE A 1 89 ? 2.112 -2.248 -8.529 1.00 96.62 89 ILE A N 1
ATOM 677 C CA . ILE A 1 89 ? 2.222 -1.771 -7.140 1.00 96.62 89 ILE A CA 1
ATOM 678 C C . ILE A 1 89 ? 1.144 -0.720 -6.847 1.00 96.62 89 ILE A C 1
ATOM 680 O O . ILE A 1 89 ? 0.388 -0.870 -5.887 1.00 96.62 89 ILE A O 1
ATOM 684 N N . GLU A 1 90 ? 1.033 0.312 -7.686 1.00 96.94 90 GLU A N 1
ATOM 685 C CA . GLU A 1 90 ? 0.051 1.388 -7.492 1.00 96.94 90 GLU A CA 1
ATOM 686 C C . GLU A 1 90 ? -1.391 0.848 -7.571 1.00 96.94 90 GLU A C 1
ATOM 688 O O . GLU A 1 90 ? -2.238 1.163 -6.732 1.00 96.94 90 GLU A O 1
ATOM 693 N N . MET A 1 91 ? -1.662 -0.038 -8.536 1.00 98.06 91 MET A N 1
ATOM 694 C CA . MET A 1 91 ? -2.962 -0.694 -8.704 1.00 98.06 91 MET A CA 1
ATOM 695 C C . MET A 1 91 ? -3.306 -1.626 -7.537 1.00 98.06 91 MET A C 1
ATOM 697 O O . MET A 1 91 ? -4.462 -1.662 -7.117 1.00 98.06 91 MET A O 1
ATOM 701 N N . SER A 1 92 ? -2.326 -2.336 -6.970 1.00 97.50 92 SER A N 1
ATOM 702 C CA . SER A 1 92 ? -2.519 -3.137 -5.755 1.00 97.50 92 SER A CA 1
ATOM 703 C C . SER A 1 92 ? -3.011 -2.252 -4.614 1.00 97.50 92 SER A C 1
ATOM 705 O O . SER A 1 92 ? -4.046 -2.539 -4.009 1.00 97.50 92 SER A O 1
ATOM 707 N N . SER A 1 93 ? -2.340 -1.121 -4.382 1.00 96.38 93 SER A N 1
ATOM 708 C CA . SER A 1 93 ? -2.732 -0.170 -3.340 1.00 96.38 93 SER A CA 1
ATOM 709 C C . SER A 1 93 ? -4.110 0.448 -3.601 1.00 96.38 93 SER A C 1
ATOM 711 O O . SER A 1 93 ? -4.899 0.607 -2.663 1.00 96.38 93 SER A O 1
ATOM 713 N N . LEU A 1 94 ? -4.452 0.729 -4.865 1.00 97.62 94 LEU A N 1
ATOM 714 C CA . LEU A 1 94 ? -5.789 1.177 -5.267 1.00 97.62 94 LEU A CA 1
ATOM 715 C C . LEU A 1 94 ? -6.863 0.137 -4.918 1.00 97.62 94 LEU A C 1
ATOM 717 O O . LEU A 1 94 ? -7.856 0.462 -4.261 1.00 97.62 94 LEU A O 1
ATOM 721 N N . PHE A 1 95 ? -6.670 -1.119 -5.320 1.00 97.94 95 PHE A N 1
ATOM 722 C CA . PHE A 1 95 ? -7.616 -2.196 -5.028 1.00 97.94 95 PHE A CA 1
ATOM 723 C C . PHE A 1 95 ? -7.736 -2.466 -3.529 1.00 97.94 95 PHE A C 1
ATOM 725 O O . PHE A 1 95 ? -8.830 -2.738 -3.035 1.00 97.94 95 PHE A O 1
ATOM 732 N N . MET A 1 96 ? -6.644 -2.313 -2.787 1.00 95.75 96 MET A N 1
ATOM 733 C CA . MET A 1 96 ? -6.622 -2.443 -1.336 1.00 95.75 96 MET A CA 1
ATOM 734 C C . MET A 1 96 ? -7.452 -1.378 -0.640 1.00 95.75 96 MET A C 1
ATOM 736 O O . MET A 1 96 ? -8.301 -1.708 0.194 1.00 95.75 96 MET A O 1
ATOM 740 N N . ILE A 1 97 ? -7.257 -0.103 -0.986 1.00 95.00 97 ILE A N 1
ATOM 741 C CA . ILE A 1 97 ? -8.053 0.963 -0.379 1.00 95.00 97 ILE A CA 1
ATOM 742 C C . ILE A 1 97 ? -9.522 0.878 -0.812 1.00 95.00 97 ILE A C 1
ATOM 744 O O . ILE A 1 97 ? -10.403 1.142 0.006 1.00 95.00 97 ILE A O 1
ATOM 748 N N . ALA A 1 98 ? -9.801 0.438 -2.044 1.00 96.44 98 ALA A N 1
ATOM 749 C CA . ALA A 1 98 ? -11.156 0.212 -2.536 1.00 96.44 98 ALA A CA 1
ATOM 750 C C . ALA A 1 98 ? -11.850 -0.928 -1.777 1.00 96.44 98 ALA A C 1
ATOM 752 O O . ALA A 1 98 ? -12.974 -0.756 -1.299 1.00 96.44 98 ALA A O 1
ATOM 753 N N . LEU A 1 99 ? -11.168 -2.061 -1.573 1.00 95.62 99 LEU A N 1
ATOM 754 C CA . LEU A 1 99 ? -11.675 -3.156 -0.746 1.00 95.62 99 LEU A CA 1
ATOM 755 C C . LEU A 1 99 ? -11.932 -2.673 0.680 1.00 95.62 99 LEU A C 1
ATOM 757 O O . LEU A 1 99 ? -13.007 -2.907 1.230 1.00 95.62 99 LEU A O 1
ATOM 761 N N . ALA A 1 100 ? -10.965 -1.983 1.285 1.00 93.12 100 ALA A N 1
ATOM 762 C CA . ALA A 1 100 ? -11.117 -1.480 2.639 1.00 93.12 100 ALA A CA 1
ATOM 763 C C . ALA A 1 100 ? -12.288 -0.495 2.750 1.00 93.12 100 ALA A C 1
ATOM 765 O O . ALA A 1 100 ? -13.005 -0.525 3.749 1.00 93.12 100 ALA A O 1
ATOM 766 N N . PHE A 1 101 ? -12.499 0.358 1.745 1.00 92.94 101 PHE A N 1
ATOM 767 C CA . PHE A 1 101 ? -13.615 1.302 1.684 1.00 92.94 101 PHE A CA 1
ATOM 768 C C . PHE A 1 101 ? -14.953 0.562 1.679 1.00 92.94 101 PHE A C 1
ATOM 770 O O . PHE A 1 101 ? -15.811 0.839 2.516 1.00 92.94 101 PHE A O 1
ATOM 777 N N . VAL A 1 102 ? -15.084 -0.445 0.811 1.00 93.62 102 VAL A N 1
ATOM 778 C CA . VAL A 1 102 ? -16.274 -1.296 0.709 1.00 93.62 102 VAL A CA 1
ATOM 779 C C . VAL A 1 102 ? -16.521 -2.031 2.029 1.00 93.62 102 VAL A C 1
ATOM 781 O O . VAL A 1 102 ? -17.575 -1.870 2.638 1.00 93.62 102 VAL A O 1
ATOM 784 N N . VAL A 1 103 ? -15.530 -2.760 2.551 1.00 91.81 103 VAL A N 1
ATOM 785 C CA . VAL A 1 103 ? -15.652 -3.502 3.821 1.00 91.81 103 VAL A CA 1
ATOM 786 C C . VAL A 1 103 ? -16.043 -2.580 4.972 1.00 91.81 103 VAL A C 1
ATOM 788 O O . VAL A 1 103 ? -16.865 -2.958 5.813 1.00 91.81 103 VAL A O 1
ATOM 791 N N . THR A 1 104 ? -15.512 -1.352 4.978 1.00 88.06 104 THR A N 1
ATOM 792 C CA . THR A 1 104 ? -15.773 -0.370 6.027 1.00 88.06 104 THR A CA 1
ATOM 793 C C . THR A 1 104 ? -17.260 -0.066 6.173 1.00 88.06 104 THR A C 1
ATOM 795 O O . THR A 1 104 ? -17.652 0.225 7.294 1.00 88.06 104 THR A O 1
ATOM 798 N N . PHE A 1 105 ? -18.131 -0.228 5.168 1.00 86.81 105 PHE A N 1
ATOM 799 C CA . PHE A 1 105 ? -19.580 -0.028 5.344 1.00 86.81 105 PHE A CA 1
ATOM 800 C C . PHE A 1 105 ? -20.228 -1.006 6.331 1.00 86.81 105 PHE A C 1
ATOM 802 O O . PHE A 1 105 ? -21.072 -0.588 7.126 1.00 86.81 105 PHE A O 1
ATOM 809 N N . TRP A 1 106 ? -19.760 -2.252 6.404 1.00 89.44 106 TRP A N 1
ATOM 810 C CA . TRP A 1 106 ? -20.345 -3.284 7.273 1.00 89.44 106 TRP A CA 1
ATOM 811 C C . TRP A 1 106 ? -19.480 -3.606 8.490 1.00 89.44 106 TRP A C 1
ATOM 813 O O . TRP A 1 106 ? -20.004 -3.862 9.572 1.00 89.44 106 TRP A O 1
ATOM 823 N N . TRP A 1 107 ? -18.153 -3.539 8.358 1.00 86.06 107 TRP A N 1
ATOM 824 C CA . TRP A 1 107 ? -17.232 -4.023 9.384 1.00 86.06 107 TRP A CA 1
ATOM 825 C C . TRP A 1 107 ? -15.925 -3.224 9.415 1.00 86.06 107 TRP A C 1
ATOM 827 O O . TRP A 1 107 ? -15.490 -2.673 8.412 1.00 86.06 107 TRP A O 1
ATOM 837 N N . LYS A 1 108 ? -15.272 -3.121 10.578 1.00 84.81 108 LYS A N 1
ATOM 838 C CA . LYS A 1 108 ? -13.948 -2.478 10.656 1.00 84.81 108 LYS A CA 1
ATOM 839 C C . LYS A 1 108 ? -12.885 -3.464 10.172 1.00 84.81 108 LYS A C 1
ATOM 841 O O . LYS A 1 108 ? -12.906 -4.610 10.591 1.00 84.81 108 LYS A O 1
ATOM 846 N N . ILE A 1 109 ? -11.914 -3.004 9.390 1.00 89.31 109 ILE A N 1
ATOM 847 C CA . ILE A 1 109 ? -10.728 -3.781 8.996 1.00 89.31 109 ILE A CA 1
ATOM 848 C C . ILE A 1 109 ? -9.447 -3.064 9.449 1.00 89.31 109 ILE A C 1
ATOM 850 O O . ILE A 1 109 ? -9.428 -1.836 9.588 1.00 89.31 109 ILE A O 1
ATOM 854 N N . SER A 1 110 ? -8.386 -3.819 9.747 1.00 90.56 110 SER A N 1
ATOM 855 C CA . SER A 1 110 ? -7.110 -3.245 10.191 1.00 90.56 110 SER A CA 1
ATOM 856 C C . SER A 1 110 ? -6.274 -2.755 9.006 1.00 90.56 110 SER A C 1
ATOM 858 O O . SER A 1 110 ? -5.543 -3.530 8.389 1.00 90.56 110 SER A O 1
ATOM 860 N N . LEU A 1 111 ? -6.312 -1.440 8.752 1.00 89.56 111 LEU A N 1
ATOM 861 C CA . LEU A 1 111 ? -5.486 -0.790 7.723 1.00 89.56 111 LEU A CA 1
ATOM 862 C C . LEU A 1 111 ? -3.966 -0.870 7.988 1.00 89.56 111 LEU A C 1
ATOM 864 O O . LEU A 1 111 ? -3.155 -0.663 7.094 1.00 89.56 111 LEU A O 1
ATOM 868 N N . HIS A 1 112 ? -3.560 -1.201 9.213 1.00 90.88 112 HIS A N 1
ATOM 869 C CA . HIS A 1 112 ? -2.148 -1.414 9.532 1.00 90.88 112 HIS A CA 1
ATOM 870 C C . HIS A 1 112 ? -1.689 -2.827 9.166 1.00 90.88 112 HIS A C 1
ATOM 872 O O . HIS A 1 112 ? -0.581 -2.994 8.672 1.00 90.88 112 HIS A O 1
ATOM 878 N N . ALA A 1 113 ? -2.536 -3.834 9.408 1.00 93.31 113 ALA A N 1
ATOM 879 C CA . ALA A 1 113 ? -2.226 -5.215 9.045 1.00 93.31 113 ALA A CA 1
ATOM 880 C C . ALA A 1 113 ? -2.204 -5.380 7.519 1.00 93.31 113 ALA A C 1
ATOM 882 O O . ALA A 1 113 ? -1.252 -5.939 6.988 1.00 93.31 113 ALA A O 1
ATOM 883 N N . ILE A 1 114 ? -3.208 -4.817 6.833 1.00 94.94 114 ILE A N 1
ATOM 884 C CA . ILE A 1 114 ? -3.324 -4.847 5.368 1.00 94.94 114 ILE A CA 1
ATOM 885 C C . ILE A 1 114 ? -2.075 -4.244 4.703 1.00 94.94 114 ILE A C 1
ATOM 887 O O . ILE A 1 114 ? -1.430 -4.925 3.917 1.00 94.94 114 ILE A O 1
ATOM 891 N N . GLY A 1 115 ? -1.656 -3.038 5.109 1.00 93.38 115 GLY A N 1
ATOM 892 C CA . GLY A 1 115 ? -0.542 -2.332 4.476 1.00 93.38 115 GLY A CA 1
ATOM 893 C C . GLY A 1 115 ? 0.829 -2.935 4.786 1.00 93.38 115 GLY A C 1
ATOM 894 O O . GLY A 1 115 ? 1.706 -2.934 3.932 1.00 93.38 115 GLY A O 1
ATOM 895 N N . LEU A 1 116 ? 1.041 -3.475 5.993 1.00 94.31 116 LEU A N 1
ATOM 896 C CA . LEU A 1 116 ? 2.315 -4.127 6.320 1.00 94.31 116 LEU A CA 1
ATOM 897 C C . LEU A 1 116 ? 2.509 -5.432 5.551 1.00 94.31 116 LEU A C 1
ATOM 899 O O . LEU A 1 116 ? 3.608 -5.687 5.062 1.00 94.31 116 LEU A O 1
ATOM 903 N N . VAL A 1 117 ? 1.454 -6.243 5.450 1.00 95.94 117 VAL A N 1
ATOM 904 C CA . VAL A 1 117 ? 1.511 -7.485 4.675 1.00 95.94 117 VAL A CA 1
ATOM 905 C C . VAL A 1 117 ? 1.614 -7.173 3.184 1.00 95.94 117 VAL A C 1
ATOM 907 O O . VAL A 1 117 ? 2.434 -7.791 2.518 1.00 95.94 117 VAL A O 1
ATOM 910 N N . GLU A 1 118 ? 0.881 -6.175 2.684 1.00 95.75 118 GLU A N 1
ATOM 911 C CA . GLU A 1 118 ? 0.992 -5.714 1.295 1.00 95.75 118 GLU A CA 1
ATOM 912 C C . GLU A 1 118 ? 2.421 -5.332 0.927 1.00 95.75 118 GLU A C 1
ATOM 914 O O . GLU A 1 118 ? 2.971 -5.874 -0.025 1.00 95.75 118 GLU A O 1
ATOM 919 N N . ILE A 1 119 ? 3.046 -4.440 1.704 1.00 93.75 119 ILE A N 1
ATOM 920 C CA . ILE A 1 119 ? 4.422 -3.999 1.446 1.00 93.75 119 ILE A CA 1
ATOM 921 C C . ILE A 1 119 ? 5.371 -5.196 1.438 1.00 93.75 119 ILE A C 1
ATOM 923 O O . ILE A 1 119 ? 6.222 -5.297 0.560 1.00 93.75 119 ILE A O 1
ATOM 927 N N . TYR A 1 120 ? 5.228 -6.106 2.402 1.00 94.19 120 TYR A N 1
ATOM 928 C CA . TYR A 1 120 ? 6.069 -7.294 2.472 1.00 94.19 120 TYR A CA 1
ATOM 929 C C . TYR A 1 120 ? 5.905 -8.184 1.235 1.00 94.19 120 TYR A C 1
ATOM 931 O O . TYR A 1 120 ? 6.897 -8.581 0.633 1.00 94.19 120 TYR A O 1
ATOM 939 N N . VAL A 1 121 ? 4.668 -8.451 0.815 1.00 95.12 121 VAL A N 1
ATOM 940 C CA . VAL A 1 121 ? 4.390 -9.292 -0.354 1.00 95.12 121 VAL A CA 1
ATOM 941 C C . VAL A 1 121 ? 4.856 -8.623 -1.645 1.00 95.12 121 VAL A C 1
ATOM 943 O O . VAL A 1 121 ? 5.527 -9.273 -2.436 1.00 95.12 121 VAL A O 1
ATOM 946 N N . LEU A 1 122 ? 4.595 -7.330 -1.842 1.00 94.75 122 LEU A N 1
ATOM 947 C CA . LEU A 1 122 ? 5.090 -6.584 -3.005 1.00 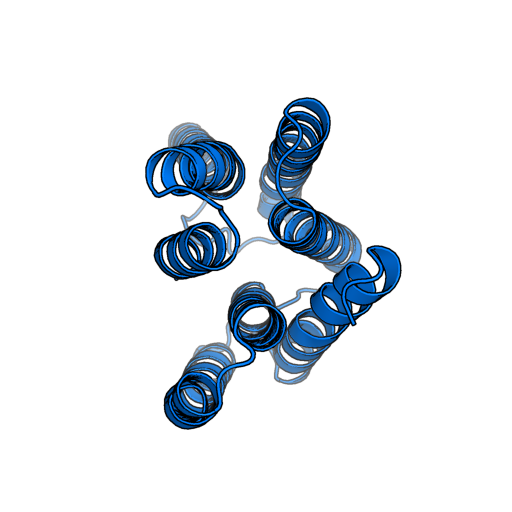94.75 122 LEU A CA 1
ATOM 948 C C . LEU A 1 122 ? 6.616 -6.626 -3.104 1.00 94.75 122 LEU A C 1
ATOM 950 O O . LEU A 1 122 ? 7.157 -6.852 -4.183 1.00 94.75 122 LEU A O 1
ATOM 954 N N . LEU A 1 123 ? 7.314 -6.468 -1.978 1.00 92.25 123 LEU A N 1
ATOM 955 C CA . LEU A 1 123 ? 8.767 -6.582 -1.946 1.00 92.25 123 LEU A CA 1
ATOM 956 C C . LEU A 1 123 ? 9.244 -7.980 -2.364 1.00 92.25 123 LEU A C 1
ATOM 958 O O . LEU A 1 123 ? 10.188 -8.076 -3.138 1.00 92.25 123 LEU A O 1
ATOM 962 N N . LEU A 1 124 ? 8.589 -9.055 -1.916 1.00 93.00 124 LEU A N 1
ATOM 963 C CA . LEU A 1 124 ? 8.924 -10.418 -2.351 1.00 93.00 124 LEU A CA 1
ATOM 964 C C . LEU A 1 124 ? 8.671 -10.654 -3.847 1.00 93.00 124 LEU A C 1
ATOM 966 O O . LEU A 1 124 ? 9.377 -11.442 -4.469 1.00 93.00 124 LEU A O 1
ATOM 970 N N . LEU A 1 125 ? 7.653 -10.004 -4.415 1.00 93.50 125 LEU A N 1
ATOM 971 C CA . LEU A 1 125 ? 7.310 -10.143 -5.832 1.00 93.50 125 LEU A CA 1
ATOM 972 C C . LEU A 1 125 ? 8.280 -9.385 -6.743 1.00 93.50 125 LEU A C 1
ATOM 974 O O . LEU A 1 125 ? 8.601 -9.867 -7.827 1.00 93.50 125 LEU A O 1
ATOM 978 N N . VAL A 1 126 ? 8.759 -8.221 -6.297 1.00 93.38 126 VAL A N 1
ATOM 979 C CA . VAL A 1 126 ? 9.722 -7.399 -7.043 1.00 93.38 126 VAL A CA 1
ATOM 980 C C . VAL A 1 126 ? 11.142 -7.947 -6.903 1.00 93.38 126 VAL A C 1
ATOM 982 O O . VAL A 1 126 ? 11.834 -8.148 -7.896 1.00 93.38 126 VAL A O 1
ATOM 985 N N . PHE A 1 127 ? 11.579 -8.236 -5.677 1.00 90.38 127 PHE A N 1
ATOM 986 C CA . PHE A 1 127 ? 12.943 -8.677 -5.405 1.00 90.38 127 PHE A CA 1
ATOM 987 C C . PHE A 1 127 ? 13.040 -10.203 -5.399 1.00 90.38 127 PHE A C 1
ATOM 989 O O . PHE A 1 127 ? 12.728 -10.866 -4.410 1.00 90.38 127 PHE A O 1
ATOM 996 N N . ARG A 1 128 ? 13.555 -10.769 -6.494 1.00 81.12 128 ARG A N 1
ATOM 997 C CA . ARG A 1 128 ? 13.685 -12.231 -6.668 1.00 81.12 128 ARG A CA 1
ATOM 998 C C . ARG A 1 128 ? 15.046 -12.791 -6.232 1.00 81.12 128 ARG A C 1
ATOM 1000 O O . ARG A 1 128 ? 15.303 -13.983 -6.398 1.00 81.12 128 ARG A O 1
ATOM 1007 N N . SER A 1 129 ? 15.940 -11.959 -5.692 1.00 84.31 129 SER A N 1
ATOM 1008 C CA . SER A 1 129 ? 17.283 -12.394 -5.295 1.00 84.31 129 SER A CA 1
ATOM 1009 C C . SER A 1 129 ? 17.273 -13.192 -3.985 1.00 84.31 129 SER A C 1
ATOM 1011 O O . SER A 1 129 ? 16.612 -12.832 -3.010 1.00 84.31 129 SER A O 1
ATOM 1013 N N . TRP A 1 130 ? 18.070 -14.263 -3.929 1.00 78.31 130 TRP A N 1
ATOM 1014 C CA . TRP A 1 130 ? 18.201 -15.111 -2.736 1.00 78.31 130 TRP A CA 1
ATOM 1015 C C . TRP A 1 130 ? 18.638 -14.337 -1.487 1.00 78.31 130 TRP A C 1
ATOM 1017 O O . TRP A 1 130 ? 18.137 -14.587 -0.391 1.00 78.31 130 TRP A O 1
ATOM 1027 N N . SER A 1 131 ? 19.539 -13.368 -1.650 1.00 79.50 131 SER A N 1
ATOM 1028 C CA . SER A 1 131 ? 20.017 -12.525 -0.551 1.00 79.50 131 SER A CA 1
ATOM 1029 C C . SER A 1 131 ? 18.902 -11.655 0.035 1.00 79.50 131 SER A C 1
ATOM 1031 O O . SER A 1 131 ? 18.807 -11.523 1.256 1.00 79.50 131 SER A O 1
ATOM 1033 N N . PHE A 1 132 ? 18.028 -11.101 -0.814 1.00 83.19 132 PHE A N 1
ATOM 1034 C CA . PHE A 1 132 ? 16.874 -10.333 -0.354 1.00 83.19 132 PHE A CA 1
ATOM 1035 C C . PHE A 1 132 ? 15.871 -11.223 0.382 1.00 83.19 132 PHE A C 1
ATOM 1037 O O . PHE A 1 132 ? 15.418 -10.864 1.467 1.00 83.19 132 PHE A O 1
ATOM 1044 N N . LEU A 1 133 ? 15.582 -12.412 -0.158 1.00 80.12 133 LEU A N 1
ATOM 1045 C CA . LEU A 1 133 ? 14.677 -13.373 0.476 1.00 80.12 133 LEU A CA 1
ATOM 1046 C C . LEU A 1 133 ? 15.137 -13.733 1.895 1.00 80.12 133 LEU A C 1
ATOM 1048 O O . LEU A 1 133 ? 14.322 -13.711 2.815 1.00 80.12 133 LEU A O 1
ATOM 1052 N N . LEU A 1 134 ? 16.435 -13.972 2.104 1.00 80.06 134 LEU A N 1
ATOM 1053 C CA . LEU A 1 134 ? 16.991 -14.247 3.434 1.00 80.06 134 LEU A CA 1
ATOM 1054 C C . LEU A 1 134 ? 16.831 -13.065 4.400 1.00 80.06 134 LEU A C 1
ATOM 1056 O O . LEU A 1 134 ? 16.422 -13.261 5.543 1.00 80.06 134 LEU A O 1
ATOM 1060 N N . TRP A 1 135 ? 17.106 -11.837 3.952 1.00 80.88 135 TRP A N 1
ATOM 1061 C CA . TRP A 1 135 ? 16.932 -10.640 4.783 1.00 80.88 135 TRP A CA 1
ATOM 1062 C C . TRP A 1 135 ? 15.455 -10.357 5.103 1.00 80.88 135 TRP A C 1
ATOM 1064 O O . TRP A 1 135 ? 15.113 -9.919 6.205 1.00 80.88 135 TRP A O 1
ATOM 1074 N N . SER A 1 136 ? 14.560 -10.673 4.163 1.00 82.31 136 SER A N 1
ATOM 1075 C CA . SER A 1 136 ? 13.116 -10.482 4.304 1.00 82.31 136 SER A CA 1
ATOM 1076 C C . SER A 1 136 ? 12.492 -11.341 5.417 1.00 82.31 136 SER A C 1
ATOM 1078 O O . SER A 1 136 ? 11.446 -10.974 5.949 1.00 82.31 136 SER A O 1
ATOM 1080 N N . LEU A 1 137 ? 13.159 -12.415 5.867 1.00 81.75 137 LEU A N 1
ATOM 1081 C CA . LEU A 1 137 ? 12.687 -13.283 6.958 1.00 81.75 137 LEU A CA 1
ATOM 1082 C C . LEU A 1 137 ? 12.517 -12.557 8.305 1.00 81.75 137 LEU A C 1
ATOM 1084 O O . LEU A 1 137 ? 11.809 -13.048 9.185 1.00 81.75 137 LEU A O 1
ATOM 1088 N N . CYS A 1 138 ? 13.106 -11.370 8.468 1.00 81.56 138 CYS A N 1
ATOM 1089 C CA . CYS A 1 138 ? 12.916 -10.527 9.650 1.00 81.56 138 CYS A CA 1
ATOM 1090 C C . CYS A 1 138 ? 11.575 -9.760 9.646 1.00 81.56 138 CYS A C 1
ATOM 1092 O O . CYS A 1 138 ? 11.078 -9.379 10.708 1.00 81.56 138 CYS A O 1
ATOM 1094 N N . PHE A 1 139 ? 10.956 -9.535 8.479 1.00 85.69 139 PHE A N 1
ATOM 1095 C CA . PHE A 1 139 ? 9.706 -8.768 8.354 1.00 85.69 139 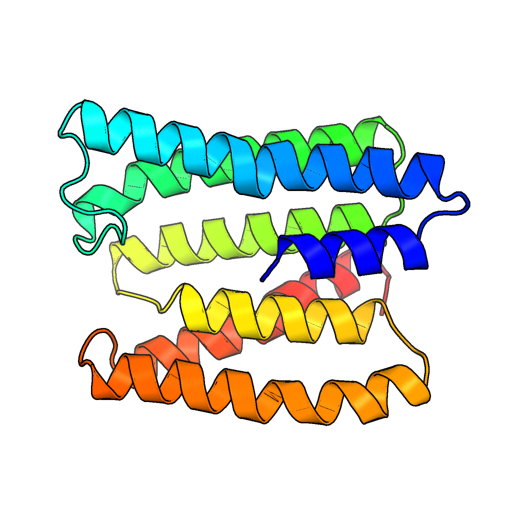PHE A CA 1
ATOM 1096 C C . PHE A 1 139 ? 8.483 -9.442 8.995 1.00 85.69 139 PHE A C 1
ATOM 1098 O O . PHE A 1 139 ? 7.715 -8.736 9.656 1.00 85.69 139 PHE A O 1
ATOM 1105 N N . PRO A 1 140 ? 8.279 -10.770 8.880 1.00 89.38 140 PRO A N 1
ATOM 1106 C CA . PRO A 1 140 ? 7.181 -11.460 9.552 1.00 89.38 140 PRO A CA 1
ATOM 1107 C C . PRO A 1 140 ? 7.108 -11.186 11.059 1.00 89.38 140 PRO A C 1
ATOM 1109 O O . PRO A 1 140 ? 6.016 -10.971 11.585 1.00 89.38 140 PRO A O 1
ATOM 1112 N N . ALA A 1 141 ? 8.249 -11.105 11.751 1.00 89.88 141 ALA A N 1
ATOM 1113 C CA . ALA A 1 141 ? 8.281 -10.788 13.179 1.00 89.88 141 ALA A CA 1
ATOM 1114 C C . ALA A 1 141 ? 7.719 -9.384 13.470 1.00 89.88 141 ALA A C 1
ATOM 1116 O O . ALA A 1 141 ? 6.926 -9.211 14.398 1.00 89.88 141 ALA A O 1
ATOM 1117 N N . LEU A 1 142 ? 8.060 -8.392 12.638 1.00 90.00 142 LEU A N 1
ATOM 1118 C CA . LEU A 1 142 ? 7.511 -7.038 12.736 1.00 90.00 142 LEU A CA 1
ATOM 1119 C C . LEU A 1 142 ? 6.001 -7.017 12.457 1.00 90.00 142 LEU A C 1
ATOM 1121 O O . LEU A 1 142 ? 5.252 -6.368 13.188 1.00 90.00 142 LEU A O 1
ATOM 1125 N N . ILE A 1 143 ? 5.541 -7.743 11.433 1.00 92.62 143 ILE A N 1
ATOM 1126 C CA . ILE A 1 143 ? 4.112 -7.855 11.102 1.00 92.62 143 ILE A CA 1
ATOM 1127 C C . ILE A 1 143 ? 3.345 -8.431 12.293 1.00 92.62 143 ILE A C 1
ATOM 1129 O O . ILE A 1 143 ? 2.341 -7.847 12.707 1.00 92.62 143 ILE A O 1
ATOM 1133 N N . VAL A 1 144 ? 3.832 -9.529 12.878 1.00 93.44 144 VAL A N 1
ATOM 1134 C CA . VAL A 1 144 ? 3.220 -10.164 14.054 1.00 93.44 144 VAL A CA 1
ATOM 1135 C C . VAL A 1 144 ? 3.207 -9.207 15.243 1.00 93.44 144 VAL A C 1
ATOM 1137 O O . VAL A 1 144 ? 2.158 -9.042 15.863 1.00 93.44 144 VAL A O 1
ATOM 1140 N N . ALA A 1 145 ? 4.315 -8.516 15.526 1.00 93.75 145 ALA A N 1
ATOM 1141 C CA . ALA A 1 145 ? 4.396 -7.555 16.624 1.00 93.75 145 ALA A CA 1
ATOM 1142 C C . ALA A 1 145 ? 3.380 -6.409 16.471 1.00 93.75 145 ALA A C 1
ATOM 1144 O O . ALA A 1 145 ? 2.667 -6.075 17.420 1.00 93.75 145 ALA A O 1
ATOM 1145 N N . VAL A 1 146 ? 3.248 -5.838 15.267 1.00 92.62 146 VAL A N 1
ATOM 1146 C CA . VAL A 1 146 ? 2.267 -4.774 15.007 1.00 92.62 146 VAL A CA 1
ATOM 1147 C C . VAL A 1 146 ? 0.840 -5.314 15.077 1.00 92.62 146 VAL A C 1
ATOM 1149 O O . VAL A 1 146 ? -0.017 -4.684 15.696 1.00 92.62 146 VAL A O 1
ATOM 1152 N N . CYS A 1 147 ? 0.570 -6.477 14.482 1.00 93.31 147 CYS A N 1
ATOM 1153 C CA . CYS A 1 147 ? -0.738 -7.130 14.532 1.00 93.31 147 CYS A CA 1
ATOM 1154 C C . CYS A 1 147 ? -1.170 -7.408 15.977 1.00 93.31 147 CYS A C 1
ATOM 1156 O O . CYS A 1 147 ? -2.290 -7.063 16.363 1.00 93.31 147 CYS A O 1
ATOM 1158 N N . TRP A 1 148 ? -0.261 -7.937 16.796 1.00 95.31 148 TRP A N 1
ATOM 1159 C CA . TRP A 1 148 ? -0.477 -8.159 18.221 1.00 95.31 148 TRP A CA 1
ATOM 1160 C C . TRP A 1 148 ? -0.756 -6.851 18.963 1.00 95.31 148 TRP A C 1
ATOM 1162 O O . TRP A 1 148 ? -1.757 -6.764 19.672 1.00 95.31 148 TRP A O 1
ATOM 1172 N N . ALA A 1 149 ? 0.035 -5.798 18.732 1.00 93.88 149 ALA A N 1
ATOM 1173 C CA . ALA A 1 149 ? -0.183 -4.495 19.358 1.00 93.88 149 ALA A CA 1
ATOM 1174 C C . ALA A 1 149 ? -1.578 -3.917 19.051 1.00 93.88 149 ALA A C 1
ATOM 1176 O O . ALA A 1 149 ? -2.205 -3.314 19.923 1.00 93.88 149 ALA A O 1
ATOM 1177 N N . ARG A 1 150 ? -2.117 -4.126 17.838 1.00 92.44 150 ARG A N 1
ATOM 1178 C CA . ARG A 1 150 ? -3.474 -3.665 17.477 1.00 92.44 150 ARG A CA 1
ATOM 1179 C C . ARG A 1 150 ? -4.573 -4.378 18.259 1.00 92.44 150 ARG A C 1
ATOM 1181 O O . ARG A 1 150 ? -5.563 -3.732 18.614 1.00 92.44 150 ARG A O 1
ATOM 1188 N N . VAL A 1 151 ? -4.388 -5.666 18.537 1.00 94.62 151 VAL A N 1
ATOM 1189 C CA . VAL A 1 151 ? -5.311 -6.454 19.363 1.00 94.62 151 VAL A CA 1
ATOM 1190 C C . VAL A 1 151 ? -5.146 -6.099 20.841 1.00 94.62 151 VAL A C 1
ATOM 1192 O 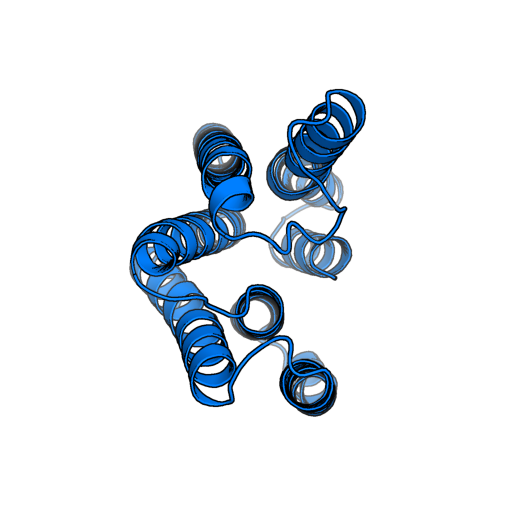O . VAL A 1 151 ? -6.134 -5.817 21.514 1.00 94.62 151 VAL A O 1
ATOM 1195 N N . TYR A 1 152 ? -3.907 -6.026 21.329 1.00 95.44 152 TYR A N 1
ATOM 1196 C CA . TYR A 1 152 ? -3.582 -5.711 22.722 1.00 95.44 152 TYR A CA 1
ATOM 1197 C C . TYR A 1 152 ? -4.105 -4.332 23.149 1.00 95.44 152 TYR A C 1
ATOM 1199 O O . TYR A 1 152 ? -4.747 -4.200 24.189 1.00 95.44 152 TYR A O 1
ATOM 1207 N N . LEU A 1 153 ? -3.937 -3.313 22.299 1.00 92.38 153 LEU A N 1
ATOM 1208 C CA . LEU A 1 153 ? -4.471 -1.961 22.519 1.00 92.38 153 LEU A CA 1
ATOM 1209 C C . LEU A 1 153 ? -5.991 -1.856 22.287 1.00 92.38 153 LEU A C 1
ATOM 1211 O O . LEU A 1 153 ? -6.532 -0.748 22.268 1.00 92.38 153 LEU A O 1
ATOM 1215 N N . LYS A 1 154 ? -6.679 -2.986 22.064 1.00 90.12 154 LYS A N 1
ATOM 1216 C CA . LYS A 1 154 ? -8.127 -3.090 21.816 1.00 90.12 154 LYS A CA 1
ATOM 1217 C C . LYS A 1 154 ? -8.616 -2.196 20.671 1.00 90.12 154 LYS A C 1
ATOM 1219 O O . LYS A 1 154 ? -9.763 -1.754 20.657 1.00 90.12 154 LYS A O 1
ATOM 1224 N N . LYS A 1 155 ? -7.744 -1.914 19.697 1.00 86.81 155 LYS A N 1
ATOM 1225 C CA . LYS A 1 155 ? -8.096 -1.133 18.502 1.00 86.81 155 LYS A CA 1
ATOM 1226 C C . LYS A 1 155 ? -8.796 -1.998 17.457 1.00 86.81 155 LYS A C 1
ATOM 1228 O O . LYS A 1 155 ? -9.637 -1.483 16.724 1.00 86.81 155 LYS A O 1
ATOM 1233 N N . HIS A 1 156 ? -8.464 -3.288 17.411 1.00 90.06 156 HIS A N 1
ATOM 1234 C CA . HIS A 1 156 ? -9.036 -4.266 16.491 1.00 90.06 156 HIS A CA 1
ATOM 1235 C C . HIS A 1 156 ? -9.221 -5.630 17.163 1.00 90.06 156 HIS A C 1
ATOM 1237 O O . HIS A 1 156 ? -8.512 -5.958 18.111 1.00 90.06 156 HIS A O 1
ATOM 1243 N N . THR A 1 157 ? -10.148 -6.445 16.657 1.00 94.06 157 THR A N 1
ATOM 1244 C CA . THR A 1 157 ? -10.236 -7.868 17.027 1.00 94.06 157 THR A CA 1
ATOM 1245 C C . THR A 1 157 ? -9.254 -8.702 16.201 1.00 94.06 157 THR A C 1
ATOM 1247 O O . THR A 1 157 ? -8.793 -8.268 15.143 1.00 94.06 157 THR A O 1
ATOM 1250 N N . ILE A 1 158 ? -8.977 -9.934 16.642 1.00 94.81 158 ILE A N 1
ATOM 1251 C CA . ILE A 1 158 ? -8.133 -10.883 15.896 1.00 94.81 158 ILE A CA 1
ATOM 1252 C C . ILE A 1 158 ? -8.678 -11.091 14.475 1.00 94.81 158 ILE A C 1
ATOM 1254 O O . ILE A 1 158 ? -7.922 -11.007 13.514 1.00 94.81 158 ILE A O 1
ATOM 1258 N N . SER A 1 159 ? -9.993 -11.269 14.321 1.00 94.81 159 SER A N 1
ATOM 1259 C CA . SER A 1 159 ? -10.625 -11.449 13.008 1.00 94.81 159 SER A CA 1
ATOM 1260 C C . SER A 1 159 ? -10.411 -10.258 12.067 1.00 94.81 159 SER A C 1
ATOM 1262 O O . SER A 1 159 ? -10.132 -10.464 10.890 1.00 94.81 159 SER A O 1
ATOM 1264 N N . GLN A 1 160 ? -10.462 -9.019 12.565 1.00 94.62 160 GLN A N 1
ATOM 1265 C CA . GLN A 1 160 ? -10.225 -7.815 11.752 1.00 94.62 160 GLN A CA 1
ATOM 1266 C C . GLN A 1 160 ? -8.770 -7.687 11.295 1.00 94.62 160 GLN A C 1
ATOM 1268 O O . GLN A 1 160 ? -8.492 -7.136 10.228 1.00 94.62 160 GLN A O 1
ATOM 1273 N N . VAL A 1 161 ? -7.839 -8.160 12.126 1.00 95.00 161 VAL A N 1
ATOM 1274 C CA . VAL A 1 161 ? -6.408 -8.194 11.816 1.00 95.00 161 VAL A CA 1
ATOM 1275 C C . VAL A 1 161 ? -6.109 -9.289 10.799 1.00 95.00 161 VAL A C 1
ATOM 1277 O O . VAL A 1 161 ? -5.460 -8.999 9.800 1.00 95.00 161 VAL A O 1
ATOM 1280 N N . LEU A 1 162 ? -6.635 -10.501 11.002 1.00 95.19 162 LEU A N 1
ATOM 1281 C CA . LEU A 1 162 ? -6.468 -11.618 10.069 1.00 95.19 162 LEU A CA 1
ATOM 1282 C C . LEU A 1 162 ? -7.082 -11.312 8.702 1.00 95.19 162 LEU A C 1
ATOM 1284 O O . LEU A 1 162 ? -6.411 -11.493 7.695 1.00 95.19 162 LEU A O 1
ATOM 1288 N N . ALA A 1 163 ? -8.302 -10.767 8.652 1.00 95.06 163 ALA A N 1
ATOM 1289 C CA . ALA A 1 163 ? -8.921 -10.355 7.393 1.00 95.06 163 ALA A CA 1
ATOM 1290 C C . ALA A 1 163 ? -8.075 -9.303 6.655 1.00 95.06 163 ALA A C 1
ATOM 1292 O O . ALA A 1 163 ? -7.876 -9.407 5.446 1.00 95.06 163 ALA A O 1
ATOM 1293 N N . GLY A 1 164 ? -7.530 -8.327 7.391 1.00 95.25 164 GLY A N 1
ATOM 1294 C CA . GLY A 1 164 ? -6.599 -7.341 6.842 1.00 95.25 164 GLY A CA 1
ATOM 1295 C C . GLY A 1 164 ? -5.328 -7.982 6.287 1.00 95.25 164 GLY A C 1
ATOM 1296 O O . GLY A 1 164 ? -4.948 -7.682 5.165 1.00 95.25 164 GLY A O 1
ATOM 1297 N N . ALA A 1 165 ? -4.700 -8.892 7.033 1.00 95.81 165 ALA A N 1
ATOM 1298 C CA . ALA A 1 165 ? -3.502 -9.603 6.591 1.00 95.81 165 ALA A CA 1
ATOM 1299 C C . ALA A 1 165 ? -3.760 -10.480 5.352 1.00 95.81 165 ALA A C 1
ATOM 1301 O O . ALA A 1 165 ? -2.965 -10.465 4.418 1.00 95.81 165 ALA A O 1
ATOM 1302 N N . CYS A 1 166 ? -4.887 -11.197 5.301 1.00 96.88 166 CYS A N 1
ATOM 1303 C CA . CYS A 1 166 ? -5.271 -11.999 4.138 1.00 96.88 166 CYS A CA 1
ATOM 1304 C C . CYS A 1 166 ? -5.476 -11.132 2.889 1.00 96.88 166 CYS A C 1
ATOM 1306 O O . CYS A 1 166 ? -4.963 -11.479 1.830 1.00 96.88 166 CYS A O 1
ATOM 1308 N N . ALA A 1 167 ? -6.166 -9.992 3.011 1.00 96.94 167 ALA A N 1
ATOM 1309 C CA . ALA A 1 167 ? -6.287 -9.026 1.915 1.00 96.94 167 ALA A CA 1
ATOM 1310 C C . ALA A 1 167 ? -4.910 -8.474 1.494 1.00 96.94 167 ALA A C 1
ATOM 1312 O O . ALA A 1 167 ? -4.594 -8.460 0.306 1.00 96.94 167 ALA A O 1
ATOM 1313 N N . GLY A 1 168 ? -4.079 -8.146 2.494 1.00 96.38 168 GLY A N 1
ATOM 1314 C CA . GLY A 1 168 ? -2.644 -7.844 2.417 1.00 96.38 168 GLY A CA 1
ATOM 1315 C C . GLY A 1 168 ? -1.844 -8.758 1.516 1.00 96.38 168 GLY A C 1
ATOM 1316 O O . GLY A 1 168 ? -1.000 -8.286 0.768 1.00 96.38 168 GLY A O 1
ATOM 1317 N N . ALA A 1 169 ? -2.103 -10.057 1.588 1.00 97.25 169 ALA A N 1
ATOM 1318 C CA . ALA A 1 169 ? -1.388 -11.037 0.792 1.00 97.25 169 ALA A CA 1
ATOM 1319 C C . ALA A 1 169 ? -2.045 -11.287 -0.568 1.00 97.25 169 ALA A C 1
ATOM 1321 O O . ALA A 1 169 ? -1.356 -11.389 -1.580 1.00 97.25 169 ALA A O 1
ATOM 1322 N N . ALA A 1 170 ? -3.375 -11.386 -0.603 1.00 98.19 170 ALA A N 1
ATOM 1323 C CA . ALA A 1 170 ? -4.100 -11.801 -1.795 1.00 98.19 170 ALA A CA 1
ATOM 1324 C C . ALA A 1 170 ? -4.090 -10.737 -2.898 1.00 98.19 170 ALA A C 1
ATOM 1326 O O . ALA A 1 170 ? -3.851 -11.072 -4.055 1.00 98.19 170 ALA A O 1
ATOM 1327 N N . ILE A 1 171 ? -4.339 -9.466 -2.567 1.00 98.19 171 ILE A N 1
ATOM 1328 C CA . ILE A 1 171 ? -4.484 -8.421 -3.591 1.00 98.19 171 ILE A CA 1
ATOM 1329 C C . ILE A 1 171 ? -3.186 -8.178 -4.372 1.00 98.19 171 ILE A C 1
ATOM 1331 O O . ILE A 1 171 ? -3.263 -8.167 -5.603 1.00 98.19 171 ILE A O 1
ATOM 1335 N N . PRO A 1 172 ? -2.003 -8.057 -3.741 1.00 97.50 172 PRO A N 1
ATOM 1336 C CA . PRO A 1 172 ? -0.759 -7.892 -4.489 1.00 97.50 172 PRO A CA 1
ATOM 1337 C C . PRO A 1 172 ? -0.483 -9.060 -5.438 1.00 97.50 172 PRO A C 1
ATOM 1339 O O . PRO A 1 172 ? -0.178 -8.842 -6.607 1.00 97.50 172 PRO A O 1
ATOM 1342 N N . VAL A 1 173 ? -0.671 -10.300 -4.969 1.00 98.00 173 VAL A N 1
ATOM 1343 C CA . VAL A 1 173 ? -0.472 -11.513 -5.780 1.00 98.00 173 VAL A CA 1
ATOM 1344 C C . VAL A 1 173 ? -1.432 -11.539 -6.968 1.00 98.00 173 VAL A C 1
ATOM 1346 O O . VAL A 1 173 ? -1.001 -11.729 -8.101 1.00 98.00 173 VAL A O 1
ATOM 1349 N N . LEU A 1 174 ? -2.725 -11.300 -6.737 1.00 98.25 174 LEU A N 1
ATOM 1350 C CA . LEU A 1 174 ? -3.722 -11.269 -7.809 1.00 98.25 174 LEU A CA 1
ATOM 1351 C C . LEU A 1 174 ? -3.439 -10.150 -8.813 1.00 98.25 174 LEU A C 1
ATOM 1353 O O . LEU A 1 174 ? -3.572 -10.359 -10.016 1.00 98.25 174 LEU A O 1
ATOM 1357 N N . THR A 1 175 ? -3.016 -8.980 -8.335 1.00 98.00 175 THR A N 1
ATOM 1358 C CA . THR A 1 175 ? -2.684 -7.847 -9.204 1.00 98.00 175 THR A CA 1
ATOM 1359 C C . THR A 1 175 ? -1.489 -8.186 -10.091 1.00 98.00 175 THR A C 1
ATOM 1361 O O . THR A 1 175 ? -1.569 -8.027 -11.305 1.00 98.00 175 THR A O 1
ATOM 1364 N N . PHE A 1 176 ? -0.413 -8.738 -9.527 1.00 97.69 176 PHE A N 1
ATOM 1365 C CA . PHE A 1 176 ? 0.757 -9.157 -10.303 1.00 97.69 176 PHE A CA 1
ATOM 1366 C C . PHE A 1 176 ? 0.423 -10.276 -11.296 1.00 97.69 176 PHE A C 1
ATOM 1368 O O . PHE A 1 176 ? 0.902 -10.248 -12.429 1.00 97.69 176 PHE A O 1
ATOM 1375 N N . TRP A 1 177 ? -0.444 -11.218 -10.916 1.00 97.81 177 TRP A N 1
ATOM 1376 C CA . TRP A 1 177 ? -0.928 -12.264 -11.816 1.00 97.81 177 TRP A CA 1
ATOM 1377 C C . TRP A 1 177 ? -1.670 -11.684 -13.029 1.00 97.81 177 TRP A C 1
ATOM 1379 O O . TRP A 1 177 ? -1.351 -12.030 -14.164 1.00 97.81 177 TRP A O 1
ATOM 1389 N N . VAL A 1 178 ? -2.605 -10.750 -12.809 1.00 97.38 178 VAL A N 1
ATOM 1390 C CA . VAL A 1 178 ? -3.353 -10.072 -13.888 1.00 97.38 178 VAL A CA 1
ATOM 1391 C C . VAL A 1 178 ? -2.423 -9.285 -14.816 1.00 97.38 178 VAL A C 1
ATOM 1393 O O . VAL A 1 178 ? -2.659 -9.225 -16.020 1.00 97.38 178 VAL A O 1
ATOM 1396 N N . PHE A 1 179 ? -1.348 -8.710 -14.275 1.00 96.44 179 PHE A N 1
ATOM 1397 C CA . PHE A 1 179 ? -0.335 -7.992 -15.052 1.00 96.44 179 PHE A CA 1
ATOM 1398 C C . PHE A 1 179 ? 0.664 -8.918 -15.776 1.00 96.44 179 PHE A C 1
ATOM 1400 O O . PHE A 1 179 ? 1.493 -8.428 -16.548 1.00 96.44 179 PHE A O 1
ATOM 1407 N N . GLY A 1 180 ? 0.582 -10.238 -15.568 1.00 96.38 180 GLY A N 1
ATOM 1408 C CA . GLY A 1 180 ? 1.479 -11.226 -16.174 1.00 96.38 180 GLY A CA 1
ATOM 1409 C C . GLY A 1 180 ? 2.899 -11.200 -15.601 1.00 96.38 180 GLY A C 1
ATOM 1410 O O . GLY A 1 180 ? 3.851 -11.435 -16.339 1.00 96.38 180 GLY A O 1
ATOM 1411 N N . LEU A 1 181 ? 3.041 -10.860 -14.316 1.00 94.88 181 LEU A N 1
ATOM 1412 C CA . LEU A 1 181 ? 4.327 -10.695 -13.619 1.00 94.88 181 LEU A CA 1
ATOM 1413 C C . LEU A 1 181 ? 4.702 -11.889 -12.716 1.00 94.88 181 LEU A C 1
ATOM 1415 O O . LEU A 1 181 ? 5.758 -11.866 -12.075 1.00 94.88 181 LEU A O 1
ATOM 1419 N N . LEU A 1 182 ? 3.843 -12.913 -12.641 1.00 92.19 182 LEU A N 1
ATOM 1420 C CA . LEU A 1 182 ? 4.068 -14.142 -11.867 1.00 92.19 182 LEU A CA 1
ATOM 1421 C C . LEU A 1 182 ? 4.511 -15.308 -12.745 1.00 92.19 182 LEU A C 1
ATOM 1423 O O . LEU A 1 182 ? 3.880 -15.511 -13.805 1.00 92.19 182 LEU A O 1
#

pLDDT: mean 92.29, std 6.21, range [56.5, 98.38]

Sequence (182 aa):
MAVPAILAACLEVSETIGAAFQWWGICITLSTILPFVDLVIRLKLGKVSDFHVTRKEERTVPMLFNIGYLTIGAALLWGLGAPREIVAIEMSSLFMIALAFVVTFWWKISLHAIGLVEIYVLLLLVFRSWSFLLWSLCFPALIVAVCWARVYLKKHTISQVLAGACAGAAIPVLTFWVFGLL